Protein AF-A0A374VN62-F1 (afdb_monomer)

Radius of gyration: 16.71 Å; Cα contacts (8 Å, |Δi|>4): 81; chains: 1; bounding box: 52×22×35 Å

Secondary structure (DSSP, 8-state):
----PPPTT-TTEEE-TTSPEEEEEEEEEETTTTEEEEEEEEESSHHHHHHHHHHHHHHHHHS----TTS--HHHH--

pLDDT: mean 75.26, std 12.45, range [50.66, 91.0]

Solvent-accessible surface area (backbone atoms only — not comparable to full-atom values): 4982 Å² total; per-residue (Å²): 134,86,78,81,77,75,62,89,89,36,89,47,53,44,83,44,99,87,65,32,26,40,30,53,45,76,77,48,68,37,81,92,80,74,43,74,38,68,49,78,46,80,25,74,43,70,66,58,31,52,53,51,49,54,53,50,51,47,41,52,72,69,63,67,84,71,57,83,91,68,64,46,76,70,74,71,72,110

Mean predicted aligned error: 10.04 Å

Sequence (78 aa):
MERKKRNHNEGSIRERADGRFEIRVTAGYDFEIGKPKRISYYAKTKAEAIQKLHEEEYKIHFQKHVDPTSTTFLDWLR

Structure (mmCIF, N/CA/C/O backbone):
data_AF-A0A374VN62-F1
#
_entry.id   AF-A0A374VN62-F1
#
loop_
_atom_site.group_PDB
_atom_site.id
_atom_site.type_symbol
_atom_site.label_atom_id
_atom_site.label_alt_id
_atom_site.label_comp_id
_atom_site.label_asym_id
_atom_site.label_entity_id
_atom_site.label_seq_id
_atom_site.pdbx_PDB_ins_code
_atom_site.Cartn_x
_atom_site.Cartn_y
_atom_site.Cartn_z
_atom_site.occupancy
_atom_site.B_iso_or_equiv
_atom_site.auth_seq_id
_atom_site.auth_comp_id
_atom_site.auth_asym_id
_atom_site.auth_atom_id
_atom_site.pdbx_PDB_model_num
ATOM 1 N N . MET A 1 1 ? -23.956 16.851 -1.310 1.00 50.66 1 MET A N 1
ATOM 2 C CA . MET A 1 1 ? -23.168 15.679 -0.870 1.00 50.66 1 MET A CA 1
ATOM 3 C C . MET A 1 1 ? -22.022 16.187 -0.016 1.00 50.66 1 MET A C 1
ATOM 5 O O . MET A 1 1 ? -21.124 16.837 -0.538 1.00 50.66 1 MET A O 1
ATOM 9 N N . GLU A 1 2 ? -22.107 15.992 1.294 1.00 53.16 2 GLU A N 1
ATOM 10 C CA . GLU A 1 2 ? -21.102 16.462 2.247 1.00 53.16 2 GLU A CA 1
ATOM 11 C C . GLU A 1 2 ? -19.782 15.701 2.031 1.00 53.16 2 GLU A C 1
ATOM 13 O O . GLU A 1 2 ? -19.743 14.469 2.039 1.00 53.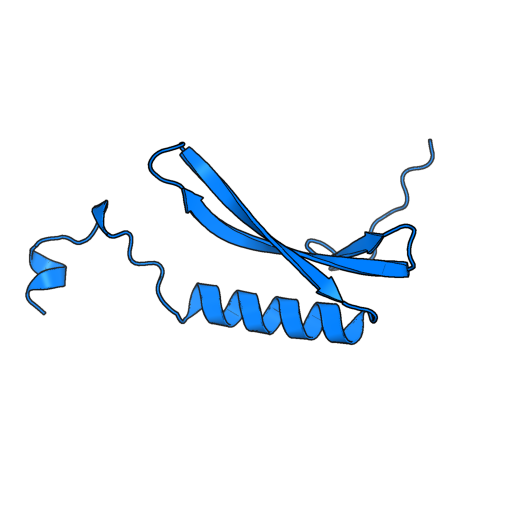16 2 GLU A O 1
ATOM 18 N N . ARG A 1 3 ? -18.688 16.420 1.748 1.00 59.56 3 ARG A N 1
ATOM 19 C CA . ARG A 1 3 ? -17.366 15.809 1.557 1.00 59.56 3 ARG A CA 1
ATOM 20 C C . ARG A 1 3 ? -16.797 15.456 2.931 1.00 59.56 3 ARG A C 1
ATOM 22 O O . ARG A 1 3 ? -16.251 16.329 3.598 1.00 59.56 3 ARG A O 1
ATOM 29 N N . LYS A 1 4 ? -16.883 14.180 3.332 1.00 69.69 4 LYS A N 1
ATOM 30 C CA . LYS A 1 4 ? -16.192 13.659 4.528 1.00 69.69 4 LYS A CA 1
ATOM 31 C C . LYS A 1 4 ? -14.703 14.007 4.417 1.00 69.69 4 LYS A C 1
ATOM 33 O O . LYS A 1 4 ? -14.014 13.542 3.505 1.00 69.69 4 LYS A O 1
ATOM 38 N N . LYS A 1 5 ? -14.228 14.884 5.305 1.00 68.00 5 LYS A N 1
ATOM 39 C CA . LYS A 1 5 ? -12.822 15.296 5.372 1.00 68.00 5 LYS A CA 1
ATOM 40 C C . LYS A 1 5 ? -11.994 14.057 5.725 1.00 68.00 5 LYS A C 1
ATOM 42 O O . LYS A 1 5 ? -12.342 13.338 6.658 1.00 68.00 5 LYS A O 1
ATOM 47 N N . ARG A 1 6 ? -10.945 13.777 4.947 1.00 64.56 6 ARG A N 1
ATOM 48 C CA . ARG A 1 6 ? -10.002 12.685 5.248 1.00 64.56 6 ARG A CA 1
ATOM 49 C C . ARG A 1 6 ? -9.351 12.977 6.602 1.00 64.56 6 ARG A C 1
ATOM 51 O O . ARG A 1 6 ? -9.072 14.151 6.871 1.00 64.56 6 ARG A O 1
ATOM 58 N N . ASN A 1 7 ? -9.099 11.969 7.441 1.00 64.81 7 ASN A N 1
ATOM 59 C CA . ASN A 1 7 ? -8.260 12.229 8.612 1.00 64.81 7 ASN A CA 1
ATOM 60 C C . ASN A 1 7 ? -6.856 12.628 8.155 1.00 64.81 7 ASN A C 1
ATOM 62 O O . ASN A 1 7 ? -6.418 12.329 7.038 1.00 64.81 7 ASN A O 1
ATOM 66 N N . HIS A 1 8 ? -6.142 13.297 9.056 1.00 58.31 8 HIS A N 1
ATOM 67 C CA . HIS A 1 8 ? -4.729 13.579 8.865 1.00 58.31 8 HIS A CA 1
ATOM 68 C C . HIS A 1 8 ? -3.968 12.285 8.547 1.00 58.31 8 HIS A C 1
ATOM 70 O O . HIS A 1 8 ? -4.175 11.254 9.187 1.00 58.31 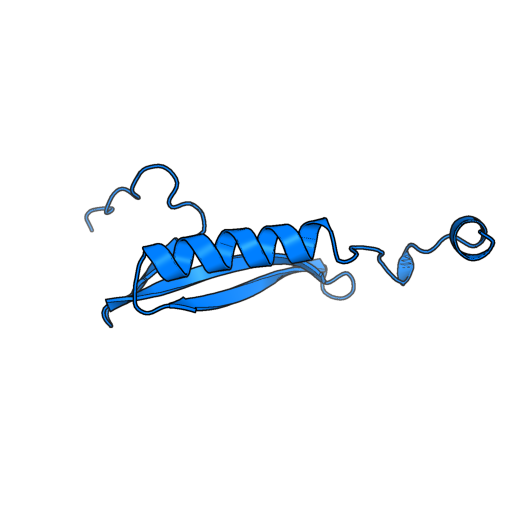8 HIS A O 1
ATOM 76 N N . ASN A 1 9 ? -3.114 12.362 7.527 1.00 58.69 9 ASN A N 1
ATOM 77 C CA . ASN A 1 9 ? -2.222 11.299 7.060 1.00 58.69 9 ASN A CA 1
ATOM 78 C C . ASN A 1 9 ? -2.909 10.0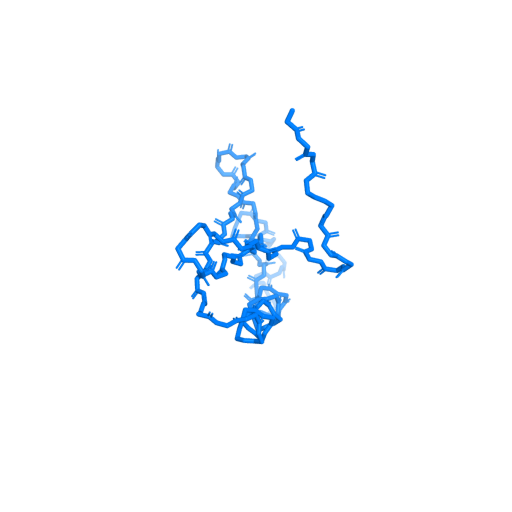62 6.435 1.00 58.69 9 ASN A C 1
ATOM 80 O O . ASN A 1 9 ? -2.253 9.053 6.207 1.00 58.69 9 ASN A O 1
ATOM 84 N N . GLU A 1 10 ? -4.197 10.125 6.070 1.00 59.78 10 GLU A N 1
ATOM 85 C CA . GLU A 1 10 ? -4.917 9.006 5.420 1.00 59.78 10 GLU A CA 1
ATOM 86 C C . GLU A 1 10 ? -4.631 8.833 3.920 1.00 59.78 10 GLU A C 1
ATOM 88 O O . GLU A 1 10 ? -5.301 8.040 3.270 1.00 59.78 10 GLU A O 1
ATOM 93 N N . GLY A 1 11 ? -3.668 9.562 3.344 1.00 68.25 11 GLY A N 1
ATOM 94 C CA . GLY A 1 11 ? -3.478 9.721 1.892 1.00 68.25 11 GLY A CA 1
ATOM 95 C C . GLY A 1 11 ? -3.784 8.481 1.037 1.00 68.25 11 GLY A C 1
ATOM 96 O O . GLY A 1 11 ? -4.564 8.580 0.085 1.00 68.25 11 GLY A O 1
ATOM 97 N N . SER A 1 12 ? -3.236 7.328 1.429 1.00 78.31 12 SER A N 1
ATOM 98 C CA . SER A 1 12 ? -3.317 6.048 0.712 1.00 78.31 12 SER A CA 1
ATOM 99 C C . SER A 1 12 ? -4.278 5.015 1.322 1.00 78.31 12 SER A C 1
ATOM 101 O O . SER A 1 12 ? -4.384 3.916 0.782 1.00 78.31 12 SER A O 1
ATOM 103 N N . ILE A 1 13 ? -4.987 5.327 2.414 1.00 83.88 13 ILE A N 1
ATOM 104 C CA . ILE A 1 13 ? -5.878 4.392 3.124 1.00 83.88 13 ILE A CA 1
ATOM 105 C C . ILE A 1 13 ? -7.315 4.926 3.118 1.00 83.88 13 ILE A C 1
ATOM 107 O O . ILE A 1 13 ? -7.583 6.044 3.551 1.00 83.88 13 ILE A O 1
ATOM 111 N N . ARG A 1 14 ? -8.266 4.111 2.657 1.00 86.25 14 ARG A N 1
ATOM 112 C CA . ARG A 1 14 ? -9.694 4.444 2.598 1.00 86.25 14 ARG A CA 1
ATOM 113 C C . ARG A 1 14 ? -10.533 3.381 3.294 1.00 86.25 14 ARG A C 1
ATOM 115 O O . ARG A 1 14 ? -10.421 2.202 2.992 1.00 86.25 14 ARG A O 1
ATOM 122 N N . GLU A 1 15 ? -11.459 3.814 4.137 1.00 85.75 15 GLU A N 1
ATOM 123 C CA . GLU A 1 15 ? -12.510 2.953 4.680 1.00 85.75 15 GLU A CA 1
ATOM 124 C C . GLU A 1 15 ? -13.602 2.689 3.626 1.00 85.75 15 GLU A C 1
ATOM 126 O O . GLU A 1 15 ? -14.068 3.604 2.930 1.00 85.75 15 GLU A O 1
ATOM 131 N N . 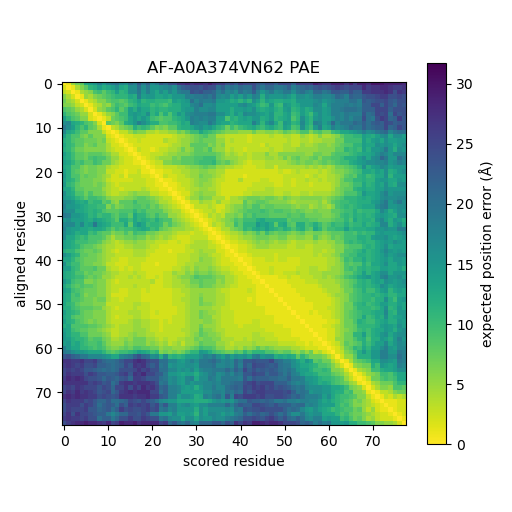ARG A 1 16 ? -13.995 1.425 3.482 1.00 85.81 16 ARG A N 1
ATOM 132 C CA . ARG A 1 16 ? -15.035 0.969 2.558 1.00 85.81 16 ARG A CA 1
ATOM 133 C C . ARG A 1 16 ? -16.340 0.714 3.326 1.00 85.81 16 ARG A C 1
ATOM 135 O O . ARG A 1 16 ? -16.340 0.516 4.533 1.00 85.81 16 ARG A O 1
ATOM 142 N N . ALA A 1 17 ? -17.468 0.714 2.616 1.00 83.31 17 ALA A N 1
ATOM 143 C CA . ALA A 1 17 ? -18.799 0.503 3.192 1.00 83.31 17 ALA A CA 1
ATOM 144 C C . ALA A 1 17 ? -18.979 -0.854 3.906 1.00 83.31 17 ALA A C 1
ATOM 146 O O . ALA A 1 17 ? -19.887 -0.994 4.714 1.00 83.31 17 ALA A O 1
ATOM 147 N N . ASP A 1 18 ? -18.122 -1.840 3.624 1.00 83.25 18 ASP A N 1
ATOM 148 C CA . ASP A 1 18 ? -18.105 -3.148 4.289 1.00 83.25 18 ASP A CA 1
ATOM 149 C C . ASP A 1 18 ? -17.264 -3.163 5.584 1.00 83.25 18 ASP A C 1
ATOM 151 O O . ASP A 1 18 ? -17.040 -4.229 6.155 1.00 83.25 18 ASP A O 1
A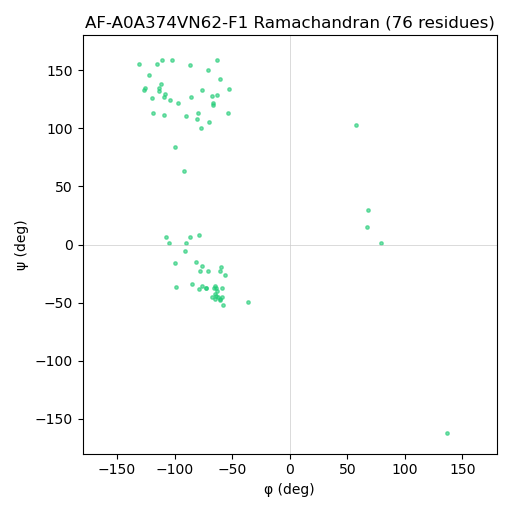TOM 155 N N . GLY A 1 19 ? -16.762 -2.006 6.031 1.00 84.00 19 GLY A N 1
ATOM 156 C CA . GLY A 1 19 ? -15.928 -1.864 7.227 1.00 84.00 19 GLY A CA 1
ATOM 157 C C . GLY A 1 19 ? -14.459 -2.255 7.032 1.00 84.00 19 GLY A C 1
ATOM 158 O O . GLY A 1 19 ? -13.680 -2.181 7.979 1.00 84.00 19 GLY A O 1
ATOM 159 N N . ARG A 1 20 ? -14.045 -2.664 5.822 1.00 87.94 20 ARG A N 1
ATOM 160 C CA . ARG A 1 20 ? -12.635 -2.943 5.507 1.00 87.94 20 ARG A CA 1
ATOM 161 C C . ARG A 1 20 ? -11.895 -1.679 5.076 1.00 87.94 20 ARG A C 1
ATOM 163 O O . ARG A 1 20 ? -12.473 -0.747 4.516 1.00 87.94 20 ARG A O 1
ATOM 170 N N . PHE A 1 21 ? -10.583 -1.684 5.277 1.00 88.50 21 PHE A N 1
ATOM 171 C CA . PHE A 1 21 ? -9.672 -0.634 4.832 1.00 88.50 21 PHE A CA 1
ATOM 172 C C . PHE A 1 21 ? -9.015 -1.039 3.511 1.00 88.50 21 PHE A C 1
ATOM 174 O O . PHE A 1 21 ? -8.368 -2.080 3.426 1.00 88.50 21 PHE A O 1
ATOM 181 N N . GLU A 1 22 ? -9.187 -0.218 2.478 1.00 88.50 22 GLU A N 1
ATOM 182 C CA . GLU A 1 22 ? -8.434 -0.273 1.226 1.00 88.50 22 GLU A CA 1
ATOM 183 C C . GLU A 1 22 ? -7.143 0.528 1.375 1.00 88.50 22 GLU A C 1
ATOM 185 O O . GLU A 1 22 ? -7.176 1.704 1.725 1.00 88.50 22 GLU A O 1
ATOM 190 N N . ILE A 1 23 ? -6.020 -0.101 1.062 1.00 91.00 23 ILE A N 1
ATOM 191 C CA . ILE A 1 23 ? -4.688 0.497 1.025 1.00 91.00 23 ILE A CA 1
ATOM 192 C C . ILE A 1 23 ? -4.300 0.589 -0.442 1.00 91.00 23 ILE A C 1
ATOM 194 O O . ILE A 1 23 ? -4.395 -0.408 -1.151 1.00 91.00 23 ILE A O 1
ATOM 198 N N . ARG A 1 24 ? -3.859 1.751 -0.911 1.00 88.81 24 ARG A N 1
ATOM 199 C CA . ARG A 1 24 ? -3.459 1.960 -2.302 1.00 88.81 24 ARG A CA 1
ATOM 200 C C . ARG A 1 24 ? -1.998 2.353 -2.375 1.00 88.81 24 ARG A C 1
ATOM 202 O O . ARG A 1 24 ? -1.641 3.459 -1.987 1.00 88.81 24 ARG A O 1
ATOM 209 N N . VAL A 1 25 ? -1.184 1.480 -2.949 1.00 86.69 25 VAL A N 1
ATOM 210 C CA . VAL A 1 25 ? 0.252 1.709 -3.106 1.00 86.69 25 VAL A CA 1
ATOM 211 C C . VAL A 1 25 ? 0.577 1.847 -4.588 1.00 86.69 25 VAL A C 1
ATOM 213 O O . VAL A 1 25 ? 0.066 1.095 -5.419 1.00 86.69 25 VAL A O 1
ATOM 216 N N . THR A 1 26 ? 1.380 2.848 -4.946 1.00 83.31 26 THR A N 1
ATOM 217 C CA . THR A 1 26 ? 1.856 3.011 -6.327 1.00 83.31 26 THR A CA 1
ATOM 218 C C . THR A 1 26 ? 3.161 2.240 -6.466 1.00 83.31 26 THR A C 1
ATOM 220 O O . THR A 1 26 ? 4.159 2.625 -5.875 1.00 83.31 26 THR A O 1
ATOM 223 N N . ALA A 1 27 ? 3.131 1.145 -7.224 1.00 76.44 27 ALA A N 1
ATOM 224 C CA . ALA A 1 27 ? 4.246 0.211 -7.380 1.00 76.44 27 ALA A CA 1
ATOM 225 C C . ALA A 1 27 ? 5.188 0.560 -8.547 1.00 76.44 27 ALA A C 1
ATOM 227 O O . ALA A 1 27 ? 6.129 -0.177 -8.821 1.00 76.44 27 ALA A O 1
ATOM 228 N N . GLY A 1 28 ? 4.925 1.662 -9.254 1.00 76.38 28 GLY A N 1
ATOM 229 C CA . GLY A 1 28 ? 5.744 2.145 -10.364 1.00 76.38 28 GLY A CA 1
ATOM 230 C C . GLY A 1 28 ? 4.900 2.604 -11.546 1.00 76.38 28 GLY A C 1
ATOM 231 O O . GLY A 1 28 ? 3.697 2.856 -11.413 1.00 76.38 28 GLY A O 1
ATOM 232 N N . TYR A 1 29 ? 5.539 2.709 -12.706 1.00 74.19 29 TYR A N 1
ATOM 233 C CA . TYR A 1 29 ? 4.898 3.043 -13.969 1.00 74.19 29 TYR A CA 1
ATOM 234 C C . TYR A 1 29 ? 4.924 1.833 -14.899 1.00 74.19 29 TYR A C 1
ATOM 236 O O . TYR A 1 29 ? 5.911 1.109 -14.966 1.00 74.19 29 TYR A O 1
ATOM 244 N N . ASP A 1 30 ? 3.812 1.597 -15.579 1.00 73.94 30 ASP A N 1
ATOM 245 C CA . ASP A 1 30 ? 3.776 0.707 -16.726 1.00 73.94 30 ASP A CA 1
ATOM 246 C C . ASP A 1 30 ? 4.290 1.505 -17.930 1.00 73.94 30 ASP A C 1
ATOM 248 O O . ASP A 1 30 ? 3.633 2.455 -18.369 1.00 73.94 30 ASP A O 1
ATOM 252 N N . PHE A 1 31 ? 5.499 1.186 -18.393 1.00 67.06 31 PHE A N 1
ATOM 253 C CA . PHE A 1 31 ? 6.195 1.933 -19.444 1.00 67.06 31 PHE A CA 1
ATOM 254 C C . PHE A 1 31 ? 5.656 1.646 -20.851 1.00 67.06 31 PHE A C 1
ATOM 256 O O . PHE A 1 31 ? 5.833 2.476 -21.738 1.00 67.06 31 PHE A O 1
ATOM 263 N N . GLU A 1 32 ? 4.936 0.540 -21.055 1.00 74.25 32 GLU A N 1
ATOM 264 C CA . GLU A 1 32 ? 4.300 0.232 -22.343 1.00 74.25 32 GLU A CA 1
ATOM 265 C C . GLU A 1 32 ? 3.009 1.037 -22.529 1.00 74.25 32 GLU A C 1
ATOM 267 O O . GLU A 1 32 ? 2.697 1.519 -23.617 1.00 74.25 32 GLU A O 1
ATOM 272 N N . ILE A 1 33 ? 2.254 1.205 -21.441 1.00 77.44 33 ILE A N 1
ATOM 273 C CA . ILE A 1 33 ? 0.927 1.835 -21.456 1.00 77.44 33 ILE A CA 1
ATOM 274 C C . ILE A 1 33 ? 0.996 3.305 -20.997 1.00 77.44 33 ILE A C 1
ATOM 276 O O . ILE A 1 33 ? 0.057 4.079 -21.206 1.00 77.44 33 ILE A O 1
ATOM 280 N N . GLY A 1 34 ? 2.096 3.711 -20.356 1.00 74.69 34 GLY A N 1
ATOM 281 C CA . GLY A 1 34 ? 2.300 5.060 -19.829 1.00 74.69 34 GLY A CA 1
ATOM 282 C C . GLY A 1 34 ? 1.386 5.391 -18.647 1.00 74.69 34 GLY A C 1
ATOM 283 O O . GLY A 1 34 ? 1.004 6.550 -18.457 1.00 74.69 34 GLY A O 1
ATOM 284 N N . LYS A 1 35 ? 0.999 4.388 -17.850 1.00 82.50 35 LYS A N 1
ATOM 285 C CA . LYS A 1 35 ? 0.078 4.565 -16.716 1.00 82.50 35 LYS A CA 1
ATOM 286 C C . LYS A 1 35 ? 0.702 4.103 -15.399 1.00 82.50 35 LYS A C 1
ATOM 288 O O . LYS A 1 35 ? 1.419 3.108 -15.375 1.00 82.50 35 LYS A O 1
ATOM 293 N N . PRO A 1 36 ? 0.388 4.767 -14.271 1.00 80.19 36 PRO A N 1
ATOM 294 C CA . PRO A 1 36 ? 0.888 4.350 -12.969 1.00 80.19 36 PRO A CA 1
ATOM 295 C C . PRO A 1 36 ? 0.274 3.009 -12.563 1.00 80.19 36 PRO A C 1
ATOM 297 O O . PRO A 1 36 ? -0.952 2.862 -12.509 1.00 80.19 36 PRO A O 1
ATOM 300 N N . LYS A 1 37 ? 1.126 2.052 -12.201 1.00 83.12 37 LYS A N 1
ATOM 301 C CA . LYS A 1 37 ? 0.714 0.763 -11.660 1.00 83.12 37 LYS A CA 1
ATOM 302 C C . LYS A 1 37 ? 0.380 0.933 -10.184 1.00 83.12 37 LYS A C 1
ATOM 304 O O . LYS A 1 37 ? 1.239 1.237 -9.357 1.00 83.12 37 LYS A O 1
ATOM 309 N N . ARG A 1 38 ? -0.897 0.761 -9.851 1.00 85.88 38 ARG A N 1
ATOM 310 C CA . ARG A 1 38 ? -1.407 0.878 -8.482 1.00 85.88 38 ARG A CA 1
ATOM 311 C C . ARG A 1 38 ? -1.884 -0.477 -7.999 1.00 85.88 38 ARG A C 1
ATOM 313 O O . ARG A 1 38 ? -2.637 -1.146 -8.700 1.00 85.88 38 ARG A O 1
ATOM 320 N N . ILE A 1 39 ? -1.467 -0.846 -6.798 1.00 85.00 39 ILE A N 1
ATOM 321 C CA . ILE A 1 39 ? -1.872 -2.075 -6.129 1.00 85.00 39 ILE A CA 1
ATOM 322 C C . ILE A 1 39 ? -2.788 -1.685 -4.972 1.00 85.00 39 ILE A C 1
ATOM 324 O O . ILE A 1 39 ? -2.444 -0.822 -4.161 1.00 85.00 39 ILE A O 1
ATOM 328 N N . SER A 1 40 ? -3.975 -2.292 -4.932 1.00 88.50 40 SER A N 1
ATOM 329 C CA . SER A 1 40 ? -4.926 -2.123 -3.835 1.00 88.50 40 SER A CA 1
ATOM 330 C C . SER A 1 40 ? -4.908 -3.358 -2.936 1.00 88.50 40 SER A C 1
ATOM 332 O O . SER A 1 40 ? -5.168 -4.466 -3.402 1.00 88.50 40 SER A O 1
ATOM 334 N N . TYR A 1 41 ? -4.658 -3.162 -1.645 1.00 88.94 41 TYR A N 1
ATOM 335 C CA . TYR A 1 41 ? -4.735 -4.194 -0.614 1.00 88.94 41 TYR A CA 1
ATOM 336 C C . TYR A 1 41 ? -5.914 -3.943 0.320 1.00 88.94 41 TYR A C 1
ATOM 338 O O . TYR A 1 41 ? -6.399 -2.818 0.438 1.00 88.94 41 TYR A O 1
ATOM 346 N N . TYR A 1 42 ? -6.361 -4.992 1.010 1.00 89.94 42 TYR A N 1
ATOM 347 C CA . TYR A 1 42 ? -7.483 -4.916 1.941 1.00 89.94 42 TYR A CA 1
ATOM 348 C C . TYR A 1 42 ? -7.092 -5.440 3.321 1.00 89.94 42 TYR A C 1
ATOM 350 O O . TYR A 1 42 ? -6.477 -6.503 3.442 1.00 89.94 42 TYR A O 1
ATOM 358 N N . ALA A 1 43 ? -7.472 -4.696 4.355 1.00 88.81 43 ALA A N 1
ATOM 359 C CA . ALA A 1 43 ? -7.266 -5.040 5.757 1.00 88.81 43 ALA A CA 1
ATOM 360 C C . ALA A 1 43 ? -8.570 -4.887 6.547 1.00 88.81 43 ALA A C 1
ATOM 362 O O . ALA A 1 43 ? -9.467 -4.141 6.145 1.00 88.81 43 ALA A O 1
ATOM 363 N N . LYS A 1 44 ? -8.696 -5.619 7.659 1.00 88.62 44 LYS A N 1
ATOM 364 C CA . LYS A 1 44 ? -9.888 -5.544 8.518 1.00 88.62 44 LYS A CA 1
ATOM 365 C C . LYS A 1 44 ? -9.780 -4.393 9.510 1.00 88.62 44 LYS A C 1
ATOM 367 O O . LYS A 1 44 ? -10.786 -3.772 9.825 1.00 88.62 44 LYS A O 1
ATOM 372 N N . THR A 1 45 ? -8.570 -4.094 9.975 1.00 87.88 45 THR A N 1
ATOM 373 C CA . THR A 1 45 ? -8.322 -3.005 10.923 1.00 87.88 45 THR A CA 1
ATOM 374 C C . THR A 1 45 ? -7.465 -1.904 10.302 1.00 87.88 45 THR A C 1
ATOM 376 O O . THR A 1 45 ? -6.685 -2.134 9.376 1.00 87.88 45 THR A O 1
ATOM 379 N N . LYS A 1 46 ? -7.585 -0.683 10.837 1.00 84.19 46 LYS A N 1
ATOM 380 C CA . LYS A 1 46 ? -6.761 0.456 10.409 1.00 84.19 46 LYS A CA 1
ATOM 381 C C . LYS A 1 46 ? -5.278 0.243 10.732 1.00 84.19 46 LYS A C 1
ATOM 383 O O . LYS A 1 46 ? -4.428 0.639 9.945 1.00 84.19 46 LYS A O 1
ATOM 388 N N . ALA A 1 47 ? -4.971 -0.399 11.860 1.00 86.56 47 ALA A N 1
ATOM 389 C CA . ALA A 1 47 ? -3.596 -0.682 12.270 1.00 86.56 47 ALA A CA 1
ATOM 390 C C . ALA A 1 47 ? -2.900 -1.647 11.297 1.00 86.56 47 ALA A C 1
ATOM 392 O O . ALA A 1 47 ? -1.812 -1.345 10.812 1.00 86.56 47 ALA A O 1
ATOM 393 N N . GLU A 1 48 ? -3.572 -2.743 10.923 1.00 87.50 48 GLU A N 1
ATOM 394 C CA . GLU A 1 48 ? -3.086 -3.660 9.881 1.00 87.50 48 GLU A CA 1
ATOM 395 C C . GLU A 1 48 ? -2.893 -2.944 8.542 1.00 87.50 48 GLU A C 1
ATOM 397 O O . GLU A 1 48 ? -1.942 -3.225 7.813 1.00 87.50 48 GLU A O 1
ATOM 402 N N . ALA A 1 49 ? -3.790 -2.008 8.214 1.00 88.25 49 ALA A N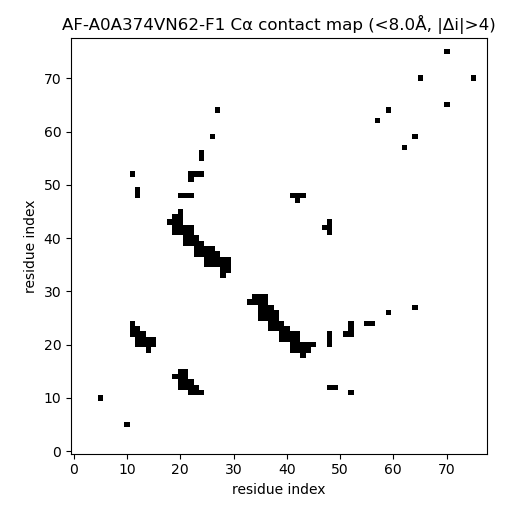 1
ATOM 403 C CA . ALA A 1 49 ? -3.707 -1.246 6.978 1.00 88.25 49 ALA A CA 1
ATOM 404 C C . ALA A 1 49 ? -2.461 -0.354 6.919 1.00 88.25 49 ALA A C 1
ATOM 406 O O . ALA A 1 49 ? -1.791 -0.298 5.890 1.00 88.25 49 ALA A O 1
ATOM 407 N N . ILE A 1 50 ? -2.137 0.308 8.031 1.00 87.00 50 ILE A N 1
ATOM 408 C CA . ILE A 1 50 ? -0.947 1.155 8.167 1.00 87.00 50 ILE A CA 1
ATOM 409 C C . ILE A 1 50 ? 0.327 0.306 8.111 1.00 87.00 50 ILE A C 1
ATOM 411 O O . ILE A 1 50 ? 1.254 0.644 7.381 1.00 87.00 50 ILE A O 1
ATOM 415 N N . GLN A 1 51 ? 0.363 -0.822 8.824 1.00 89.38 51 GLN A N 1
ATOM 416 C CA . GLN A 1 51 ? 1.524 -1.713 8.818 1.00 89.38 51 GLN A CA 1
ATOM 417 C C . GLN A 1 51 ? 1.817 -2.249 7.413 1.00 89.38 51 GLN A C 1
ATOM 419 O O . GLN A 1 51 ? 2.951 -2.157 6.948 1.00 89.38 51 GLN A O 1
ATOM 424 N N . LYS A 1 52 ? 0.787 -2.737 6.708 1.00 88.38 52 LYS A N 1
ATOM 425 C CA . LYS A 1 52 ? 0.929 -3.201 5.323 1.00 88.38 52 LYS A CA 1
ATOM 426 C C . LYS A 1 52 ? 1.322 -2.083 4.365 1.00 88.38 52 LYS A C 1
ATOM 428 O O . LYS A 1 52 ? 2.100 -2.335 3.456 1.00 88.38 52 LYS A O 1
ATOM 433 N N . LEU A 1 53 ? 0.804 -0.866 4.548 1.00 87.81 53 LEU A N 1
ATOM 434 C CA . LEU A 1 53 ? 1.210 0.278 3.731 1.00 87.81 53 LEU A CA 1
ATOM 435 C C . LEU A 1 53 ? 2.722 0.506 3.837 1.00 87.81 53 LEU A C 1
ATOM 437 O O . LEU A 1 53 ? 3.395 0.529 2.814 1.00 87.81 53 LEU A O 1
ATOM 441 N N . HIS A 1 54 ? 3.251 0.607 5.058 1.00 86.19 54 HIS A N 1
ATOM 442 C CA . HIS A 1 54 ? 4.679 0.840 5.278 1.00 86.19 54 HIS A CA 1
ATOM 443 C C . HIS A 1 54 ? 5.554 -0.324 4.810 1.00 86.19 54 HIS A C 1
ATOM 445 O O . HIS A 1 54 ? 6.628 -0.099 4.260 1.00 86.19 54 HIS A O 1
ATOM 451 N N . GLU A 1 55 ? 5.102 -1.564 4.999 1.00 87.50 55 GLU A N 1
ATOM 452 C CA . GLU A 1 55 ? 5.814 -2.749 4.520 1.00 87.50 55 GLU A CA 1
ATOM 453 C C . GLU A 1 55 ? 5.925 -2.755 2.988 1.00 87.50 55 GLU A C 1
ATOM 455 O O . GLU A 1 55 ? 6.999 -2.993 2.440 1.00 87.50 55 GLU A O 1
ATOM 460 N N . GLU A 1 56 ? 4.833 -2.455 2.288 1.00 84.94 56 GLU A N 1
ATOM 461 C CA . GLU A 1 56 ? 4.803 -2.421 0.827 1.00 84.94 56 GLU A CA 1
ATOM 462 C C . GLU A 1 56 ? 5.548 -1.206 0.264 1.00 84.94 56 GLU A C 1
ATOM 464 O O . GLU A 1 56 ? 6.263 -1.341 -0.726 1.00 84.94 56 GLU A O 1
ATOM 469 N N . GLU A 1 57 ? 5.460 -0.040 0.911 1.00 82.75 57 GLU A N 1
ATOM 470 C CA . GLU A 1 57 ? 6.293 1.125 0.586 1.00 82.75 57 GLU A CA 1
ATOM 471 C C . GLU A 1 57 ? 7.783 0.798 0.729 1.00 82.75 57 GLU A C 1
ATOM 473 O O . GLU A 1 57 ? 8.566 1.100 -0.171 1.00 82.75 57 GLU A O 1
ATOM 478 N N . TYR A 1 58 ? 8.174 0.126 1.817 1.00 82.56 58 TYR A N 1
ATOM 479 C CA . TYR A 1 58 ? 9.554 -0.299 2.033 1.00 82.56 58 TYR A CA 1
ATOM 480 C C . TYR A 1 58 ? 10.00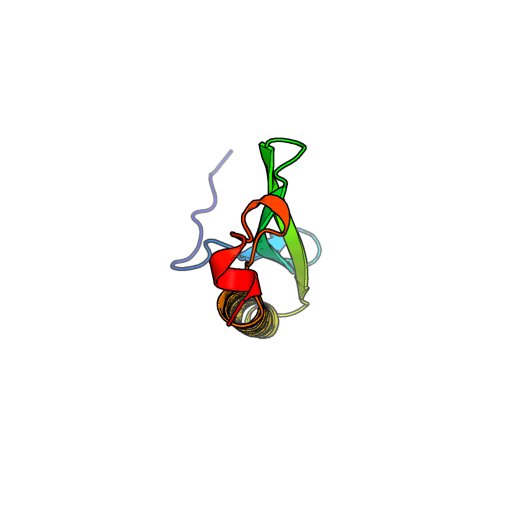5 -1.313 0.979 1.00 82.56 58 TYR A C 1
ATOM 482 O O . TYR A 1 58 ? 11.089 -1.167 0.417 1.00 82.56 58 TYR A O 1
ATOM 490 N N . LYS A 1 59 ? 9.169 -2.307 0.653 1.00 81.19 59 LYS A N 1
ATOM 491 C CA . LYS A 1 59 ? 9.451 -3.264 -0.426 1.00 81.19 59 LYS A CA 1
ATOM 492 C C . LYS A 1 59 ? 9.603 -2.561 -1.767 1.00 81.19 59 LYS A C 1
ATOM 494 O O . LYS A 1 59 ? 10.577 -2.813 -2.45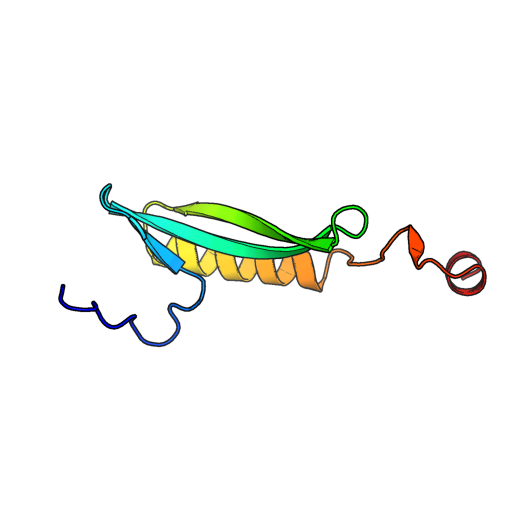0 1.00 81.19 59 LYS A O 1
ATOM 499 N N . ILE A 1 60 ? 8.716 -1.647 -2.145 1.00 76.38 60 ILE A N 1
ATOM 500 C CA . ILE A 1 60 ? 8.836 -0.927 -3.424 1.00 76.38 60 ILE A CA 1
ATOM 501 C C . ILE A 1 60 ? 10.107 -0.074 -3.458 1.00 76.38 60 ILE A C 1
ATOM 503 O O . ILE A 1 60 ? 10.789 -0.021 -4.479 1.00 76.38 60 ILE A O 1
ATOM 507 N N . HIS A 1 61 ? 10.443 0.571 -2.341 1.00 69.75 61 HIS A N 1
ATOM 508 C CA . HIS A 1 61 ? 11.615 1.434 -2.253 1.00 69.75 61 HIS A CA 1
ATOM 509 C C . HIS A 1 61 ? 12.938 0.648 -2.239 1.00 69.75 61 HIS A C 1
ATOM 511 O O . HIS A 1 61 ? 13.926 1.092 -2.817 1.00 69.75 61 HIS A O 1
ATOM 517 N N . PHE A 1 62 ? 12.983 -0.511 -1.578 1.00 65.62 62 PHE A N 1
ATOM 518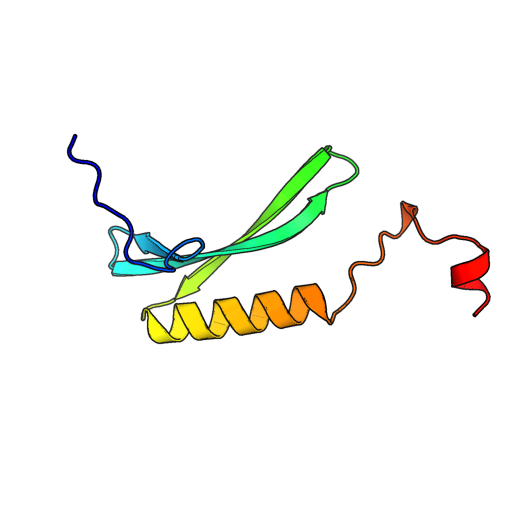 C CA . PHE A 1 62 ? 14.210 -1.291 -1.378 1.00 65.62 62 PHE A CA 1
ATOM 519 C C . PHE A 1 62 ? 14.358 -2.456 -2.372 1.00 65.62 62 PHE A C 1
ATOM 521 O O . PHE A 1 62 ? 15.452 -2.758 -2.846 1.00 65.62 62 PHE A O 1
ATOM 528 N N . GLN A 1 63 ? 13.255 -3.104 -2.737 1.00 59.66 63 GLN A N 1
ATOM 529 C CA . GLN A 1 63 ? 13.187 -4.261 -3.627 1.00 59.66 63 GLN A CA 1
ATOM 530 C C . GLN A 1 63 ? 12.977 -3.810 -5.084 1.00 59.66 63 GLN A C 1
ATOM 532 O O . GLN A 1 63 ? 11.987 -4.143 -5.721 1.00 59.66 63 GLN A O 1
ATOM 537 N N . LYS A 1 64 ? 13.970 -3.079 -5.609 1.00 60.38 64 LYS A N 1
ATOM 538 C CA . LYS A 1 64 ? 14.219 -2.818 -7.041 1.00 60.38 64 LYS A CA 1
ATOM 539 C C . LYS A 1 64 ? 13.084 -2.152 -7.836 1.00 60.38 64 LYS A C 1
ATOM 541 O O . LYS A 1 64 ? 12.237 -2.821 -8.423 1.00 60.38 64 LYS A O 1
ATOM 546 N N . HIS A 1 65 ? 13.239 -0.853 -8.079 1.00 54.72 65 HIS A N 1
ATOM 547 C CA . HIS A 1 65 ? 12.843 -0.275 -9.363 1.00 54.72 65 HIS A CA 1
ATOM 548 C C . HIS A 1 65 ? 14.095 -0.120 -10.240 1.00 54.72 65 HIS A C 1
ATOM 550 O O . HIS A 1 65 ? 14.731 0.928 -10.247 1.00 54.72 65 HIS A O 1
ATOM 556 N N . VAL A 1 66 ? 14.482 -1.197 -10.932 1.00 55.22 66 VAL A N 1
ATOM 557 C CA . VAL A 1 66 ? 15.325 -1.092 -12.131 1.00 55.22 66 VAL A CA 1
ATOM 558 C C . VAL A 1 66 ? 14.420 -1.445 -13.295 1.00 55.22 66 VAL A C 1
ATOM 560 O O . VAL A 1 66 ? 13.938 -2.573 -13.392 1.00 55.22 66 VAL A O 1
ATOM 563 N N . ASP A 1 67 ? 14.134 -0.443 -14.113 1.00 52.56 67 ASP A N 1
ATOM 564 C CA . ASP A 1 67 ? 13.382 -0.589 -15.348 1.00 52.56 67 ASP A CA 1
ATOM 565 C C . ASP A 1 67 ? 14.231 -1.426 -16.337 1.00 52.56 67 ASP A C 1
ATOM 567 O O . ASP A 1 67 ? 15.361 -1.042 -16.661 1.00 52.56 67 ASP A O 1
ATOM 571 N N . PRO A 1 68 ? 13.757 -2.598 -16.803 1.00 53.00 68 PRO A N 1
ATOM 572 C CA . PRO A 1 68 ? 14.509 -3.459 -17.721 1.00 53.00 68 PRO A CA 1
ATOM 573 C C . PRO A 1 68 ? 14.831 -2.777 -19.056 1.00 53.00 68 PRO A C 1
ATOM 575 O O . PRO A 1 68 ? 15.801 -3.139 -19.715 1.00 53.00 68 PRO A O 1
ATOM 578 N N . THR A 1 69 ? 14.052 -1.762 -19.434 1.00 55.59 69 THR A N 1
ATOM 579 C CA . THR A 1 69 ? 14.289 -0.917 -20.613 1.00 55.59 69 THR A CA 1
ATOM 580 C C . THR A 1 69 ? 15.323 0.190 -20.374 1.00 55.59 69 THR A C 1
ATOM 582 O O . THR A 1 69 ? 15.834 0.760 -21.335 1.00 55.59 69 THR A O 1
ATOM 585 N N . SER A 1 70 ? 15.670 0.483 -19.115 1.00 53.19 70 SER A N 1
ATOM 586 C CA . SER A 1 70 ? 16.647 1.508 -18.720 1.00 53.19 70 SER A CA 1
ATOM 587 C C . SER A 1 70 ? 17.967 0.926 -18.212 1.00 53.19 70 SER A C 1
ATOM 589 O O . SER A 1 70 ? 18.805 1.671 -17.699 1.00 53.19 70 SER A O 1
ATOM 591 N N . THR A 1 71 ? 18.159 -0.392 -18.294 1.00 59.25 71 THR A N 1
ATOM 592 C CA . THR A 1 71 ? 19.436 -0.994 -17.905 1.00 59.25 71 THR A CA 1
ATOM 593 C C . THR A 1 71 ? 20.464 -0.583 -18.952 1.00 59.25 71 THR A C 1
ATOM 595 O O . THR A 1 71 ? 20.427 -1.052 -20.090 1.00 59.25 71 THR A O 1
ATOM 598 N N . THR A 1 72 ? 21.356 0.346 -18.604 1.00 65.50 72 THR A N 1
ATOM 599 C CA . THR A 1 72 ? 22.440 0.726 -19.509 1.00 65.50 72 THR A CA 1
ATOM 600 C C . THR A 1 72 ? 23.445 -0.417 -19.583 1.00 65.50 72 THR A C 1
ATOM 602 O O . THR A 1 72 ? 23.642 -1.156 -18.618 1.00 65.50 72 THR A O 1
ATOM 605 N N . PHE A 1 73 ? 24.126 -0.562 -20.720 1.00 63.66 73 PHE A N 1
ATOM 606 C CA . PHE A 1 73 ? 25.161 -1.591 -20.870 1.00 63.66 73 PHE A CA 1
ATOM 607 C C . PHE A 1 73 ? 26.266 -1.478 -19.799 1.00 63.66 73 PHE A C 1
ATOM 609 O O . PHE A 1 73 ? 26.873 -2.474 -19.421 1.00 63.66 73 PHE A O 1
ATOM 616 N N . LEU A 1 74 ? 26.491 -0.275 -19.263 1.00 65.88 74 LEU A N 1
ATOM 617 C CA . LEU A 1 74 ? 27.462 -0.016 -18.204 1.00 65.88 74 LEU A CA 1
ATOM 618 C C . LEU A 1 74 ? 26.978 -0.480 -16.815 1.00 65.88 74 LEU A C 1
ATOM 620 O O . LEU A 1 74 ? 27.785 -0.986 -16.041 1.00 65.88 74 LEU A O 1
ATOM 624 N N . ASP A 1 75 ? 25.680 -0.360 -16.515 1.00 65.88 75 ASP A N 1
ATOM 625 C CA . ASP A 1 75 ? 25.071 -0.916 -15.292 1.00 65.88 75 ASP A CA 1
ATOM 626 C C . ASP A 1 75 ? 24.979 -2.447 -15.334 1.00 65.88 75 ASP A C 1
ATOM 628 O O . ASP A 1 75 ? 24.925 -3.092 -14.293 1.00 65.88 75 ASP A O 1
ATOM 632 N N . TRP A 1 76 ? 24.993 -3.028 -16.538 1.00 61.16 76 TRP A N 1
ATOM 633 C CA . TRP A 1 76 ? 25.049 -4.474 -16.759 1.00 61.16 76 TRP A CA 1
ATOM 634 C C . TRP A 1 76 ? 26.459 -5.067 -16.581 1.00 61.16 76 TRP A C 1
ATOM 636 O O . TRP A 1 76 ? 26.598 -6.259 -16.326 1.00 61.16 76 TRP A O 1
ATOM 646 N N . LEU A 1 77 ? 27.504 -4.246 -16.717 1.00 68.88 77 LEU A N 1
ATOM 647 C CA . LEU A 1 77 ? 28.909 -4.670 -16.651 1.00 68.88 77 LEU A CA 1
ATOM 648 C C . LEU A 1 77 ? 29.535 -4.599 -15.245 1.00 68.88 77 LEU A C 1
ATOM 650 O O . LEU A 1 77 ? 30.687 -5.007 -15.088 1.00 68.88 77 LEU A O 1
ATOM 654 N N . ARG A 1 78 ? 28.822 -4.060 -14.250 1.00 55.44 78 ARG A N 1
ATOM 655 C CA . ARG A 1 78 ? 29.227 -4.053 -12.832 1.00 55.44 78 ARG A CA 1
ATOM 656 C C . ARG A 1 78 ? 28.723 -5.293 -12.106 1.00 55.44 78 ARG A C 1
ATOM 658 O O . ARG A 1 78 ? 29.475 -5.766 -11.228 1.00 55.44 78 ARG A O 1
#

Nearest PDB structures (foldseek):
  6zu5-assembly1_LS0  TM=4.299E-01  e=2.666E+00  Paranosema locustae
  8tpu-assembly1_SZ  TM=3.573E-01  e=1.451E+00  Plasmodium falciparum 3D7
  3f6h-assembly1_B  TM=4.514E-01  e=6.870E+00  Leptospira interrogans

Foldseek 3Di:
DDDDDDPPPCVQWDQDPVQKIKGKDFLAADPVVRHTDIDIDIDNDPVVNVVVNVVVVCCSVPVDPDDPVPCDVVVVVD